Protein AF-X5ERI0-F1 (afdb_monomer_lite)

Secondary structure (DSSP, 8-state):
-------HHHHHHHHHHHHHHHHHHHSSS-HHHHHHHHHHHHHS-HHHHHHS-HHHHHHS-HHHHHHHHHHHHT-

Sequence (75 aa):
MFGFRLSGGKGILQRSRALIAAKIDQAEISDSEKSWLKKELGKIKDTALSTLTENAINAILAATLITLLKKFVGL

Radius of gyration: 13.6 Å; chains: 1; bounding box: 26×34×43 Å

pLDDT: mean 75.62, std 12.74, range [45.88, 88.69]

Foldseek 3Di:
DDPPPPPVLVPQLVVLLVLLLVLLVVDPDDPVLSVVLNVVSVVDDSVVSVVVGPVNSVPDHSVVSSVVSCVVSVD

Organism: Neisseria meningitidis (NCBI:txid487)

Structure (mmCIF, N/CA/C/O backbone):
data_AF-X5ERI0-F1
#
_entry.id   AF-X5ERI0-F1
#
loop_
_atom_site.group_PDB
_atom_site.id
_atom_site.type_symbol
_atom_si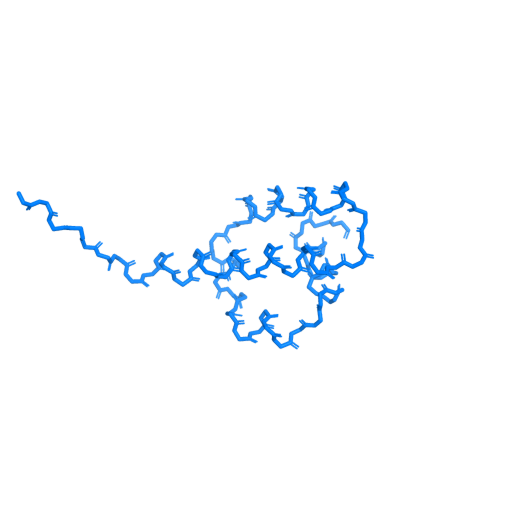te.label_atom_id
_atom_site.label_alt_id
_atom_site.label_comp_id
_atom_site.label_asym_id
_atom_site.label_entity_id
_atom_site.label_seq_id
_atom_site.pdbx_PDB_ins_code
_atom_site.Cartn_x
_atom_site.Cartn_y
_atom_site.Cartn_z
_atom_site.occupancy
_atom_site.B_iso_or_equiv
_atom_site.auth_seq_id
_atom_site.auth_comp_id
_atom_site.auth_asym_id
_atom_site.auth_atom_id
_atom_site.pdbx_PDB_model_num
ATOM 1 N N . MET A 1 1 ? 7.883 24.118 -30.855 1.00 46.81 1 MET A N 1
ATOM 2 C CA . MET A 1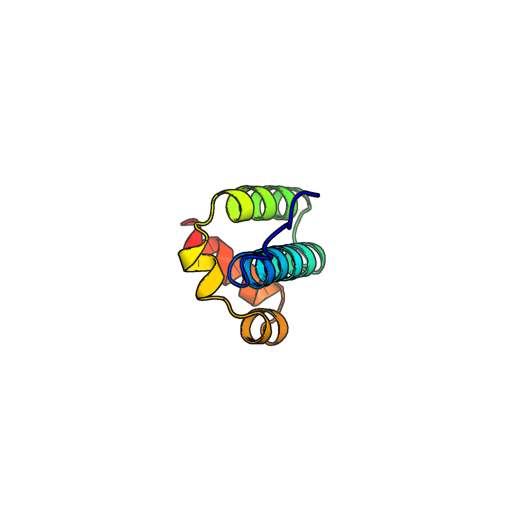 1 ? 7.680 22.654 -30.910 1.00 46.81 1 MET A CA 1
ATOM 3 C C . MET A 1 1 ? 8.474 22.035 -29.765 1.00 46.81 1 MET A C 1
ATOM 5 O O . MET A 1 1 ? 9.651 21.747 -29.920 1.00 46.81 1 MET A O 1
ATOM 9 N N . PHE A 1 2 ? 7.887 21.974 -28.565 1.00 47.31 2 PHE A N 1
ATOM 10 C CA . PHE A 1 2 ? 8.571 21.423 -27.393 1.00 47.31 2 PHE A CA 1
ATOM 11 C C . PHE A 1 2 ? 8.472 19.900 -27.440 1.00 47.31 2 PHE A C 1
ATOM 13 O O . PHE A 1 2 ? 7.406 19.331 -27.219 1.00 47.31 2 PHE A O 1
ATOM 20 N N . GLY A 1 3 ? 9.588 19.249 -27.768 1.00 48.56 3 GLY A N 1
ATOM 21 C CA . GLY A 1 3 ? 9.734 17.807 -27.641 1.00 48.56 3 GLY A CA 1
ATOM 22 C C . GLY A 1 3 ? 9.639 17.419 -26.171 1.00 48.56 3 GLY A C 1
ATOM 23 O O . GLY A 1 3 ? 10.599 17.579 -25.417 1.00 48.56 3 GLY A O 1
ATOM 24 N N . PHE A 1 4 ? 8.477 16.920 -25.756 1.00 47.09 4 PHE A N 1
ATOM 25 C CA . PHE A 1 4 ? 8.309 16.295 -24.452 1.00 47.09 4 PHE A CA 1
ATOM 26 C C . PHE A 1 4 ? 9.042 14.953 -24.492 1.00 47.09 4 PHE A C 1
ATOM 28 O O . PHE A 1 4 ? 8.510 13.925 -24.905 1.00 47.09 4 PHE A O 1
ATOM 35 N N . ARG A 1 5 ? 10.323 14.983 -24.121 1.00 45.88 5 ARG A N 1
ATOM 36 C CA . ARG A 1 5 ? 11.127 13.787 -23.885 1.00 45.88 5 ARG A CA 1
ATOM 37 C C . ARG A 1 5 ? 10.438 13.017 -22.761 1.00 45.88 5 ARG A C 1
ATOM 39 O O . ARG A 1 5 ? 10.517 13.410 -21.598 1.00 45.88 5 ARG A O 1
ATOM 46 N N . LEU A 1 6 ? 9.727 11.946 -23.109 1.00 49.38 6 LEU A N 1
ATOM 47 C CA . LEU A 1 6 ? 9.259 10.959 -22.146 1.00 49.38 6 LEU A CA 1
ATOM 48 C C . LEU A 1 6 ? 10.504 10.326 -21.520 1.00 49.38 6 LEU A C 1
ATOM 50 O O . LEU A 1 6 ? 11.088 9.385 -22.051 1.00 49.38 6 LEU A O 1
ATOM 54 N N . SER A 1 7 ? 10.947 10.899 -20.400 1.00 46.16 7 SER A N 1
ATOM 55 C CA . SER A 1 7 ? 11.879 10.262 -19.476 1.00 46.16 7 SER A CA 1
ATOM 56 C C . SER A 1 7 ? 11.264 8.935 -19.037 1.00 46.16 7 SER A C 1
ATOM 58 O O . SER A 1 7 ? 10.418 8.904 -18.141 1.00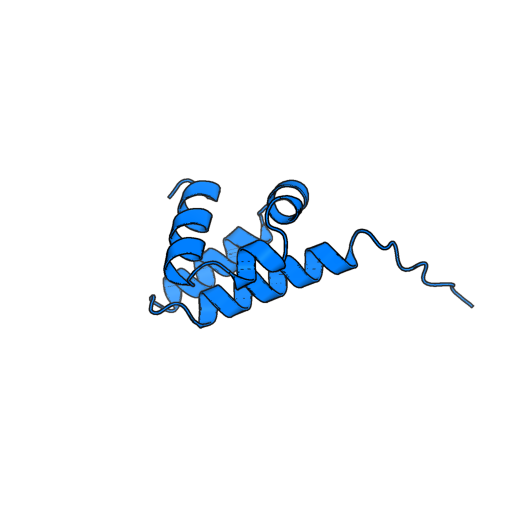 46.16 7 SER A O 1
ATOM 60 N N . GLY A 1 8 ? 11.684 7.842 -19.679 1.00 50.47 8 GLY A N 1
ATOM 61 C CA . GLY A 1 8 ? 11.151 6.486 -19.502 1.00 50.47 8 GLY A CA 1
ATOM 62 C C . GLY A 1 8 ? 11.183 5.937 -18.069 1.00 50.47 8 GLY A C 1
ATOM 63 O O . GLY A 1 8 ? 10.542 4.931 -17.801 1.00 50.47 8 GLY A O 1
ATOM 64 N N . GLY A 1 9 ? 11.847 6.610 -17.123 1.00 53.12 9 GLY A N 1
ATOM 65 C CA . GLY A 1 9 ? 11.861 6.223 -15.707 1.00 53.12 9 GLY A CA 1
ATOM 66 C C . GLY A 1 9 ? 10.642 6.671 -14.887 1.00 53.12 9 GLY A C 1
ATOM 67 O O . GLY A 1 9 ? 10.288 6.006 -13.919 1.00 53.12 9 GLY A O 1
ATOM 68 N N . LYS A 1 10 ? 9.955 7.766 -15.254 1.00 55.22 10 LYS A N 1
ATOM 69 C CA . LYS A 1 10 ? 8.824 8.289 -14.450 1.00 55.22 10 LYS A CA 1
ATOM 70 C C . LYS A 1 10 ? 7.490 7.588 -14.732 1.00 55.22 10 LYS A C 1
ATOM 72 O O . LYS A 1 10 ? 6.623 7.578 -13.864 1.00 55.22 10 LYS A O 1
ATOM 77 N N . GLY A 1 11 ? 7.320 6.994 -15.915 1.00 61.41 11 GLY A N 1
ATOM 78 C CA . GLY A 1 11 ? 6.060 6.355 -16.317 1.00 61.41 11 GLY A CA 1
ATOM 79 C C . GLY A 1 11 ? 5.733 5.088 -15.522 1.00 61.41 11 GLY A C 1
ATOM 80 O O . GLY A 1 11 ? 4.604 4.919 -15.077 1.00 61.41 11 GLY A O 1
ATOM 81 N N . ILE A 1 12 ? 6.730 4.231 -15.287 1.00 65.31 12 ILE A N 1
ATOM 82 C CA . ILE A 1 12 ? 6.569 2.967 -14.542 1.00 65.31 12 ILE A CA 1
ATOM 83 C C . ILE A 1 12 ? 6.205 3.252 -13.084 1.00 65.31 12 ILE A C 1
ATOM 85 O O . ILE A 1 12 ? 5.320 2.629 -12.509 1.00 65.31 12 ILE A O 1
ATOM 89 N N . LEU A 1 13 ? 6.838 4.268 -12.510 1.00 69.12 13 LEU A N 1
ATOM 90 C CA . LEU A 1 13 ? 6.639 4.628 -11.120 1.00 69.12 13 LEU A CA 1
ATOM 91 C C . LEU A 1 13 ? 5.249 5.201 -10.827 1.00 69.12 13 LEU A C 1
ATOM 93 O O . LEU A 1 13 ? 4.646 4.904 -9.796 1.00 69.12 13 LEU A O 1
ATOM 97 N N . GLN A 1 14 ? 4.726 5.999 -11.760 1.00 72.88 14 GLN A N 1
ATOM 98 C CA . GLN A 1 14 ? 3.355 6.502 -11.701 1.00 72.88 14 GLN A CA 1
ATOM 99 C C . GLN A 1 14 ? 2.335 5.365 -11.814 1.00 72.88 14 GLN A C 1
ATOM 101 O O . GLN A 1 14 ? 1.328 5.371 -11.106 1.00 72.88 14 GLN A O 1
ATOM 106 N N . ARG A 1 15 ? 2.608 4.347 -12.639 1.00 77.94 15 ARG A N 1
ATOM 107 C CA . ARG A 1 15 ? 1.728 3.179 -12.734 1.00 77.94 15 ARG A CA 1
ATOM 108 C C . ARG A 1 15 ? 1.766 2.302 -11.482 1.00 77.94 15 ARG A C 1
ATOM 110 O O . ARG A 1 15 ? 0.699 1.941 -10.994 1.00 77.94 15 ARG A O 1
ATOM 117 N N . SER A 1 16 ? 2.939 2.058 -10.887 1.00 81.25 16 SER A N 1
ATOM 118 C CA . SER A 1 16 ? 3.033 1.359 -9.593 1.00 81.25 16 SER A CA 1
ATOM 119 C C . SER A 1 16 ? 2.197 2.053 -8.510 1.00 81.25 16 SER A C 1
ATOM 121 O O . SER A 1 16 ? 1.467 1.387 -7.778 1.00 81.25 16 SER A O 1
ATOM 123 N N . ARG A 1 17 ? 2.225 3.395 -8.438 1.00 80.38 17 ARG A N 1
ATOM 124 C CA . ARG A 1 17 ? 1.372 4.161 -7.507 1.00 80.38 17 ARG A CA 1
ATOM 125 C C . ARG A 1 17 ? -0.119 3.946 -7.777 1.00 80.38 17 ARG A C 1
ATOM 127 O O . ARG A 1 17 ? -0.875 3.734 -6.832 1.00 80.38 17 ARG A O 1
ATOM 134 N N . ALA A 1 18 ? -0.537 3.971 -9.041 1.00 83.94 18 ALA A N 1
ATOM 135 C CA . ALA A 1 18 ? -1.933 3.746 -9.414 1.00 83.94 18 ALA A CA 1
ATOM 136 C C . ALA A 1 18 ? -2.410 2.327 -9.051 1.00 83.94 18 ALA A C 1
ATOM 138 O O . ALA A 1 18 ? -3.497 2.172 -8.496 1.00 83.94 18 ALA A O 1
ATOM 139 N N . LEU A 1 19 ? -1.583 1.303 -9.287 1.00 85.56 19 LEU A N 1
ATOM 140 C CA . LEU A 1 19 ? -1.900 -0.083 -8.925 1.00 85.56 19 LEU A CA 1
ATOM 141 C C . LEU A 1 19 ? -2.016 -0.274 -7.409 1.00 85.56 19 LEU A C 1
ATOM 143 O O . LEU A 1 19 ? -2.925 -0.959 -6.942 1.00 85.56 19 LEU A O 1
ATOM 147 N N . ILE A 1 20 ? -1.130 0.353 -6.629 1.00 85.75 20 ILE A N 1
ATOM 148 C CA . ILE A 1 20 ? -1.201 0.305 -5.164 1.00 85.75 20 ILE A CA 1
ATOM 149 C C . ILE A 1 20 ? -2.477 0.993 -4.669 1.00 85.75 20 ILE A C 1
ATOM 151 O O . ILE A 1 20 ? -3.177 0.435 -3.829 1.00 85.75 20 ILE A O 1
ATOM 155 N N . ALA A 1 21 ? -2.818 2.166 -5.210 1.00 86.94 21 ALA A N 1
ATOM 156 C CA . ALA A 1 21 ? -4.050 2.870 -4.858 1.00 86.94 21 ALA A CA 1
ATOM 157 C C . ALA A 1 21 ? -5.305 2.036 -5.170 1.00 86.94 21 ALA A C 1
ATOM 159 O O . ALA A 1 21 ? -6.177 1.921 -4.313 1.00 86.94 21 ALA A O 1
ATOM 160 N N . ALA A 1 22 ? -5.356 1.394 -6.341 1.00 87.94 22 ALA A N 1
ATOM 161 C CA . ALA A 1 22 ? -6.458 0.513 -6.721 1.00 87.94 22 ALA A CA 1
ATOM 162 C C . ALA A 1 22 ? -6.588 -0.694 -5.778 1.00 87.94 22 ALA A C 1
ATOM 164 O O . ALA A 1 22 ? -7.692 -1.054 -5.377 1.00 87.94 22 ALA A O 1
ATOM 165 N N . LYS A 1 23 ? -5.469 -1.293 -5.354 1.00 87.06 23 LYS A N 1
ATOM 166 C CA . LYS A 1 23 ? -5.495 -2.385 -4.370 1.00 87.06 23 LYS A CA 1
ATOM 167 C C . LYS A 1 23 ? -5.916 -1.933 -2.978 1.00 87.06 2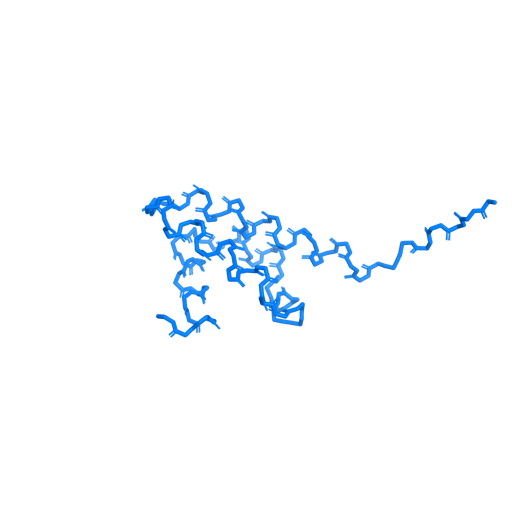3 LYS A C 1
ATOM 169 O O . LYS A 1 23 ? -6.564 -2.704 -2.279 1.00 87.06 23 LYS A O 1
ATOM 174 N N . ILE A 1 24 ? -5.593 -0.702 -2.580 1.00 87.06 24 ILE A N 1
ATOM 175 C CA . ILE A 1 24 ? -6.128 -0.106 -1.349 1.00 87.06 24 ILE A CA 1
ATOM 176 C C . ILE A 1 24 ? -7.653 0.033 -1.440 1.00 87.06 24 ILE A C 1
ATOM 178 O O . ILE A 1 24 ? -8.342 -0.272 -0.471 1.00 87.06 24 ILE A O 1
ATOM 182 N N . ASP A 1 25 ? -8.196 0.431 -2.593 1.00 87.19 25 ASP A N 1
ATOM 183 C CA . ASP A 1 25 ? -9.652 0.497 -2.791 1.00 87.19 25 ASP A CA 1
ATOM 184 C C . ASP A 1 25 ? -10.322 -0.877 -2.730 1.00 87.19 25 ASP A C 1
ATOM 186 O O . ASP A 1 25 ? -11.397 -1.001 -2.141 1.00 87.19 25 ASP A O 1
ATOM 190 N N . GLN A 1 26 ? -9.667 -1.902 -3.279 1.00 85.94 26 GLN A N 1
ATOM 191 C CA . GLN A 1 26 ? -10.121 -3.294 -3.222 1.00 85.94 26 GLN A CA 1
ATOM 192 C C . GLN A 1 26 ? -9.989 -3.927 -1.833 1.00 85.94 26 GLN A C 1
ATOM 194 O O . GLN A 1 26 ? -10.592 -4.968 -1.584 1.00 85.94 26 GLN A O 1
ATOM 199 N N . ALA A 1 27 ? -9.187 -3.352 -0.935 1.00 85.81 27 ALA A N 1
ATOM 200 C CA . ALA A 1 27 ? -9.040 -3.879 0.410 1.00 85.81 27 ALA A CA 1
ATOM 201 C C . ALA A 1 27 ? -10.336 -3.676 1.207 1.00 85.81 27 ALA A C 1
ATOM 203 O O . ALA A 1 27 ? -10.925 -2.591 1.217 1.00 85.81 27 ALA A O 1
ATOM 204 N N . GLU A 1 28 ? -10.750 -4.717 1.923 1.00 87.44 28 GLU A N 1
ATOM 205 C CA . GLU A 1 28 ? -11.904 -4.688 2.823 1.00 87.44 28 GLU A CA 1
ATOM 206 C C . GLU A 1 28 ? -11.505 -4.055 4.171 1.00 87.44 28 GLU A C 1
ATOM 208 O O . GLU A 1 28 ? -11.458 -4.697 5.214 1.00 87.44 28 GLU A O 1
ATOM 213 N N . ILE A 1 29 ? -11.109 -2.781 4.114 1.00 85.12 29 ILE A N 1
ATOM 214 C CA . ILE A 1 29 ? -10.727 -1.940 5.257 1.00 85.12 29 ILE A CA 1
ATOM 215 C C . ILE A 1 29 ? -11.584 -0.671 5.274 1.00 85.12 29 ILE A C 1
ATOM 217 O O . ILE A 1 29 ? -12.208 -0.322 4.269 1.00 85.12 29 ILE A O 1
ATOM 221 N N . SER A 1 30 ? -11.587 0.049 6.395 1.00 88.31 30 SER A N 1
ATOM 222 C CA . SER A 1 30 ? -12.359 1.289 6.530 1.00 88.31 30 SER A CA 1
ATOM 223 C C . SER A 1 30 ? -11.886 2.375 5.555 1.00 88.31 30 SER A C 1
ATOM 225 O O . SER A 1 30 ? -10.686 2.522 5.308 1.00 88.31 30 SER A O 1
ATOM 227 N N . ASP A 1 31 ? -12.805 3.204 5.052 1.00 86.88 31 ASP A N 1
ATOM 228 C CA . ASP A 1 31 ? -12.492 4.339 4.168 1.00 86.88 31 ASP A CA 1
ATOM 229 C C . ASP A 1 31 ? -11.472 5.309 4.780 1.00 86.88 31 ASP A C 1
ATOM 231 O O . ASP A 1 31 ? -10.652 5.901 4.071 1.00 86.88 31 ASP A O 1
ATOM 235 N N . SER A 1 32 ? -11.465 5.425 6.112 1.00 86.75 32 SER A N 1
ATOM 236 C CA . SER A 1 32 ? -10.475 6.221 6.844 1.00 86.75 32 SER A CA 1
ATOM 237 C C . SER A 1 32 ? -9.060 5.654 6.683 1.00 86.75 32 SER A C 1
ATOM 239 O O . SER A 1 32 ? -8.121 6.407 6.418 1.00 86.75 32 SER A O 1
ATOM 241 N N . GLU A 1 33 ? -8.902 4.329 6.763 1.00 87.31 33 GLU A N 1
ATOM 242 C CA . GLU A 1 33 ? -7.619 3.664 6.507 1.00 87.31 33 GLU A CA 1
ATOM 243 C C . GLU A 1 33 ? -7.225 3.768 5.032 1.00 87.31 33 GLU A C 1
ATOM 245 O O . GLU A 1 33 ? -6.061 4.041 4.737 1.00 87.31 33 GLU A O 1
ATOM 250 N N . LYS A 1 34 ? -8.176 3.626 4.098 1.00 88.69 34 LYS A N 1
ATOM 251 C CA . LYS A 1 34 ? -7.904 3.786 2.659 1.00 88.69 34 LYS A CA 1
ATOM 252 C C . LYS A 1 34 ? -7.355 5.173 2.343 1.00 88.69 34 LYS A C 1
ATOM 254 O O . LYS A 1 34 ? -6.330 5.302 1.670 1.00 88.69 34 LYS A O 1
ATOM 259 N N . SER A 1 35 ? -8.023 6.210 2.843 1.00 88.50 35 SER A N 1
ATOM 260 C CA . SER A 1 35 ? -7.624 7.605 2.641 1.00 88.50 35 SER A CA 1
ATOM 261 C C . SER A 1 35 ? -6.250 7.889 3.253 1.00 88.50 35 SER A C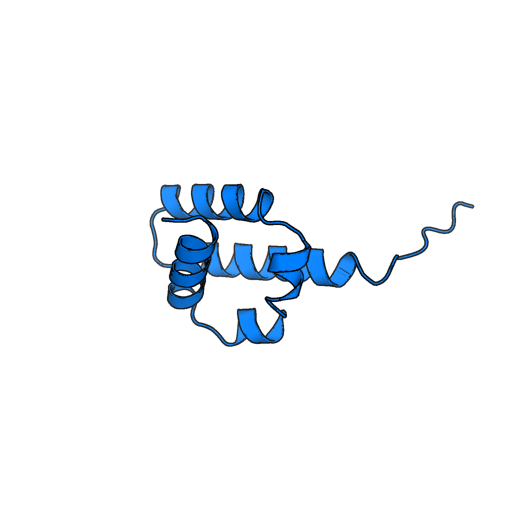 1
ATOM 263 O O . SER A 1 35 ? -5.390 8.503 2.614 1.00 88.50 35 SER A O 1
ATOM 265 N N . TRP A 1 36 ? -5.995 7.365 4.454 1.00 88.25 36 TRP A N 1
ATOM 266 C CA . TRP A 1 36 ? -4.700 7.492 5.113 1.00 88.25 36 TRP A CA 1
ATOM 267 C C . TRP A 1 36 ? -3.574 6.797 4.333 1.00 88.25 36 TRP A C 1
ATOM 269 O O . TRP A 1 36 ? -2.564 7.428 4.029 1.00 88.25 36 TRP A O 1
ATOM 279 N N . LEU A 1 37 ? -3.767 5.545 3.908 1.00 86.44 37 LEU A N 1
ATOM 280 C CA . LEU A 1 37 ? -2.771 4.790 3.139 1.00 86.44 37 LEU A CA 1
ATOM 281 C C . LEU A 1 37 ? -2.454 5.440 1.792 1.00 86.44 37 LEU A C 1
ATOM 283 O O . LEU A 1 37 ? -1.293 5.486 1.394 1.00 86.44 37 LEU A O 1
ATOM 287 N N . LYS A 1 38 ? -3.457 5.991 1.099 1.00 86.44 38 LYS A N 1
ATOM 288 C CA . LYS A 1 38 ? -3.248 6.760 -0.140 1.00 86.44 38 LYS A CA 1
ATOM 289 C C . LYS A 1 38 ? -2.431 8.031 0.109 1.00 86.44 38 LYS A C 1
ATOM 291 O O . LYS A 1 38 ? -1.582 8.389 -0.708 1.00 86.44 38 LYS A O 1
ATOM 296 N N . LYS A 1 39 ? -2.647 8.702 1.244 1.00 87.94 39 LYS A N 1
ATOM 297 C CA . LYS A 1 39 ? -1.873 9.885 1.644 1.00 87.94 39 LYS A CA 1
ATOM 298 C C . LYS A 1 39 ? -0.423 9.527 1.965 1.00 87.94 39 LYS A C 1
ATOM 300 O O . LYS A 1 39 ? 0.484 10.220 1.503 1.00 87.94 39 LYS A O 1
ATOM 305 N N . GLU A 1 40 ? -0.197 8.438 2.695 1.00 86.19 40 GLU A N 1
ATOM 306 C CA . GLU A 1 40 ? 1.152 7.950 2.987 1.00 86.19 40 GLU A CA 1
ATOM 307 C C . GLU A 1 40 ? 1.864 7.451 1.729 1.00 86.19 40 GLU A C 1
ATOM 309 O O . GLU A 1 40 ? 3.022 7.795 1.515 1.00 86.19 40 GLU A O 1
ATOM 314 N N . LEU A 1 41 ? 1.162 6.765 0.822 1.00 84.19 41 LEU A N 1
ATOM 315 C CA . LEU A 1 41 ? 1.679 6.395 -0.499 1.00 84.19 41 LEU A CA 1
ATOM 316 C C . LEU A 1 41 ? 2.203 7.615 -1.272 1.00 84.19 41 LEU A C 1
ATOM 318 O O . LEU A 1 41 ? 3.232 7.533 -1.942 1.00 84.19 41 LEU A O 1
ATOM 322 N N . GLY A 1 42 ? 1.528 8.760 -1.146 1.00 82.25 42 GLY A N 1
ATOM 323 C CA . GLY A 1 42 ? 1.984 10.045 -1.675 1.00 82.25 42 GLY A CA 1
ATOM 324 C C . GLY A 1 42 ? 3.369 10.457 -1.162 1.00 82.25 42 GLY A C 1
ATOM 325 O O . GLY A 1 42 ? 4.167 10.979 -1.940 1.00 82.25 42 GLY A O 1
ATOM 326 N N . LYS A 1 43 ? 3.667 10.165 0.109 1.00 82.94 43 LYS A N 1
ATOM 327 C CA . LYS A 1 43 ? 4.921 10.495 0.807 1.00 82.94 43 LYS A CA 1
ATOM 328 C C . LYS A 1 43 ? 6.029 9.457 0.616 1.00 82.94 43 LYS A C 1
ATOM 330 O O . LYS A 1 43 ? 7.197 9.786 0.830 1.00 82.94 43 LYS A O 1
ATOM 335 N N . ILE A 1 44 ? 5.697 8.222 0.226 1.00 80.88 44 ILE A N 1
ATOM 336 C CA . ILE A 1 44 ? 6.698 7.181 -0.039 1.00 80.88 44 ILE A CA 1
ATOM 337 C C . ILE A 1 44 ? 7.602 7.640 -1.186 1.00 80.88 44 ILE A C 1
ATOM 339 O O . ILE A 1 44 ? 7.142 8.073 -2.250 1.00 80.88 44 ILE A O 1
ATOM 343 N N . LYS A 1 45 ? 8.917 7.540 -0.957 1.00 79.25 45 LYS A N 1
ATOM 344 C CA . LYS A 1 45 ? 9.919 7.883 -1.962 1.00 79.25 45 LYS A CA 1
ATOM 345 C C . LYS A 1 45 ? 9.814 6.955 -3.160 1.00 79.25 45 LYS A C 1
ATOM 347 O O . LYS A 1 45 ? 9.667 5.740 -3.043 1.00 79.25 45 LYS A O 1
ATOM 352 N N . ASP A 1 46 ? 10.030 7.560 -4.311 1.00 73.38 46 ASP A N 1
ATOM 353 C CA . ASP A 1 46 ? 10.048 6.916 -5.610 1.00 73.38 46 ASP A CA 1
ATOM 354 C C . ASP A 1 46 ? 10.962 5.678 -5.672 1.00 73.38 46 ASP A C 1
ATOM 356 O O . ASP A 1 46 ? 10.598 4.665 -6.257 1.00 73.38 46 ASP A O 1
ATOM 360 N N . THR A 1 47 ? 12.100 5.695 -4.978 1.00 69.31 47 THR A N 1
ATOM 361 C CA . THR A 1 47 ? 13.021 4.551 -4.893 1.00 69.31 47 THR A CA 1
ATOM 362 C C . THR A 1 47 ? 12.403 3.332 -4.202 1.00 69.31 47 THR A C 1
ATOM 364 O O . THR A 1 47 ? 12.615 2.214 -4.654 1.00 69.31 47 THR A O 1
ATOM 367 N N . ALA A 1 48 ? 11.608 3.528 -3.145 1.00 71.31 48 ALA A N 1
ATOM 368 C CA . ALA A 1 48 ? 10.937 2.434 -2.438 1.00 71.31 48 ALA A CA 1
ATOM 369 C C . ALA A 1 48 ? 9.766 1.871 -3.256 1.00 71.31 48 ALA A C 1
ATOM 371 O O . ALA A 1 48 ? 9.550 0.661 -3.293 1.00 71.31 48 ALA A O 1
ATOM 372 N N . LEU A 1 49 ? 9.056 2.743 -3.978 1.00 72.50 49 LEU A N 1
ATOM 373 C CA . LEU A 1 49 ? 8.036 2.337 -4.945 1.00 72.50 49 LEU A CA 1
ATOM 374 C C . LEU A 1 49 ? 8.631 1.599 -6.142 1.00 72.50 49 LEU A C 1
ATOM 376 O O . LEU A 1 49 ? 8.005 0.677 -6.644 1.00 72.50 49 LEU A O 1
ATOM 380 N N . SER A 1 50 ? 9.844 1.956 -6.566 1.00 70.38 50 SER A N 1
ATOM 381 C CA . SER A 1 50 ? 10.558 1.248 -7.631 1.00 70.38 50 SER A CA 1
ATOM 382 C C . SER A 1 50 ? 10.919 -0.184 -7.235 1.00 70.38 50 SER A C 1
ATOM 384 O O . SER A 1 50 ? 11.039 -1.037 -8.112 1.00 70.38 50 SER A O 1
ATOM 386 N N . THR A 1 51 ? 11.080 -0.460 -5.936 1.00 68.75 51 THR A N 1
ATOM 387 C CA . THR A 1 51 ? 11.273 -1.818 -5.407 1.00 68.75 51 THR A CA 1
ATOM 388 C C . THR A 1 51 ? 9.986 -2.646 -5.500 1.00 68.75 51 THR A C 1
ATOM 390 O O . THR A 1 51 ? 10.048 -3.853 -5.727 1.00 68.75 51 THR A O 1
ATOM 393 N N . LEU A 1 52 ? 8.810 -2.010 -5.393 1.00 71.19 52 LEU A N 1
ATOM 394 C CA . LEU A 1 52 ? 7.518 -2.626 -5.711 1.00 71.19 52 LEU A CA 1
ATOM 395 C C . LEU A 1 52 ? 7.256 -2.559 -7.225 1.00 71.19 52 LEU A C 1
ATOM 397 O O . LEU A 1 52 ? 6.628 -1.641 -7.757 1.00 71.19 52 LEU A O 1
ATOM 401 N N . THR A 1 53 ? 7.728 -3.577 -7.937 1.00 68.62 53 THR A N 1
ATOM 402 C CA . THR A 1 53 ? 7.409 -3.768 -9.358 1.00 68.62 53 THR A CA 1
ATOM 403 C C . THR A 1 53 ? 5.907 -4.020 -9.543 1.00 68.62 53 THR A C 1
ATOM 405 O O . THR A 1 53 ? 5.287 -4.697 -8.722 1.00 68.62 53 THR A O 1
ATOM 408 N N . GLU A 1 54 ? 5.314 -3.535 -10.644 1.00 69.38 54 GLU A N 1
ATOM 409 C CA . GLU A 1 54 ? 3.886 -3.750 -10.973 1.00 69.38 54 GLU A CA 1
ATOM 410 C C . GLU A 1 54 ? 3.472 -5.222 -10.852 1.00 69.38 54 GLU A C 1
ATOM 412 O O . GLU A 1 54 ? 2.398 -5.540 -10.346 1.00 69.38 54 GLU A O 1
ATOM 417 N N . ASN A 1 55 ? 4.358 -6.125 -11.275 1.00 65.44 55 ASN A N 1
ATOM 418 C CA . ASN A 1 55 ? 4.117 -7.561 -11.247 1.00 65.44 55 ASN A CA 1
ATOM 419 C C . ASN A 1 55 ? 3.999 -8.102 -9.814 1.00 65.44 55 ASN A C 1
ATOM 421 O O . ASN A 1 55 ? 3.131 -8.922 -9.529 1.00 65.44 55 ASN A O 1
ATOM 425 N N . ALA A 1 56 ? 4.826 -7.593 -8.896 1.00 71.56 56 ALA A N 1
ATOM 426 C CA . ALA A 1 56 ? 4.758 -7.945 -7.483 1.00 71.56 56 ALA A CA 1
ATOM 427 C C . ALA A 1 56 ? 3.479 -7.395 -6.843 1.00 71.56 56 ALA A C 1
ATOM 429 O O . ALA A 1 56 ? 2.812 -8.119 -6.112 1.00 71.56 56 ALA A O 1
ATOM 430 N N . ILE A 1 57 ? 3.100 -6.151 -7.170 1.00 76.31 57 ILE A N 1
ATOM 431 C CA . ILE A 1 57 ? 1.854 -5.534 -6.698 1.00 76.31 57 ILE A CA 1
ATOM 432 C C . ILE A 1 57 ? 0.660 -6.371 -7.158 1.00 76.31 57 ILE A C 1
ATOM 434 O O . ILE A 1 57 ? -0.176 -6.727 -6.334 1.00 76.31 57 ILE A O 1
ATOM 438 N N . ASN A 1 58 ? 0.587 -6.732 -8.441 1.00 74.62 58 ASN A N 1
ATOM 439 C CA . ASN A 1 58 ? -0.514 -7.527 -8.988 1.00 74.62 58 ASN A CA 1
ATOM 440 C C . ASN A 1 58 ? -0.608 -8.926 -8.370 1.00 74.62 58 ASN A C 1
ATOM 442 O O . ASN A 1 58 ? -1.721 -9.355 -8.069 1.00 74.62 58 ASN A O 1
ATOM 446 N N . ALA A 1 59 ? 0.526 -9.579 -8.110 1.00 79.31 59 ALA A N 1
ATOM 447 C CA . ALA A 1 59 ? 0.577 -10.930 -7.556 1.00 79.31 59 ALA A CA 1
ATOM 448 C C . ALA A 1 59 ? 0.151 -11.031 -6.079 1.00 79.31 59 ALA A C 1
ATOM 450 O O . ALA A 1 59 ? -0.327 -12.083 -5.660 1.00 79.31 59 ALA A O 1
ATOM 451 N N . ILE A 1 60 ? 0.308 -9.969 -5.280 1.00 82.56 60 ILE A N 1
ATOM 452 C CA . ILE A 1 60 ? -0.050 -10.000 -3.852 1.00 82.56 60 ILE A CA 1
ATOM 453 C C . ILE A 1 60 ? -1.509 -9.616 -3.604 1.00 82.56 60 ILE A C 1
ATOM 455 O O . ILE A 1 60 ? -2.065 -8.735 -4.263 1.00 82.56 60 ILE A O 1
ATOM 459 N N . LEU A 1 61 ? -2.128 -10.248 -2.605 1.00 84.12 61 LEU A N 1
ATOM 460 C CA . LEU A 1 61 ? -3.472 -9.899 -2.145 1.00 84.12 61 LEU A CA 1
ATOM 461 C C . LEU A 1 61 ? -3.513 -8.457 -1.623 1.00 84.12 61 LEU A C 1
ATOM 463 O O . LEU A 1 61 ? -2.529 -7.958 -1.072 1.00 84.12 61 LEU A O 1
ATOM 467 N N . ALA A 1 62 ? -4.676 -7.809 -1.747 1.00 82.94 62 ALA A N 1
ATOM 468 C CA . ALA A 1 62 ? -4.888 -6.454 -1.242 1.00 82.94 62 ALA A CA 1
ATOM 469 C C . ALA A 1 62 ? -4.511 -6.356 0.244 1.00 82.94 62 ALA A C 1
ATOM 471 O O . ALA A 1 62 ? -3.680 -5.529 0.600 1.00 82.94 62 ALA A O 1
ATOM 472 N N . ALA A 1 63 ? -4.997 -7.276 1.085 1.00 82.75 63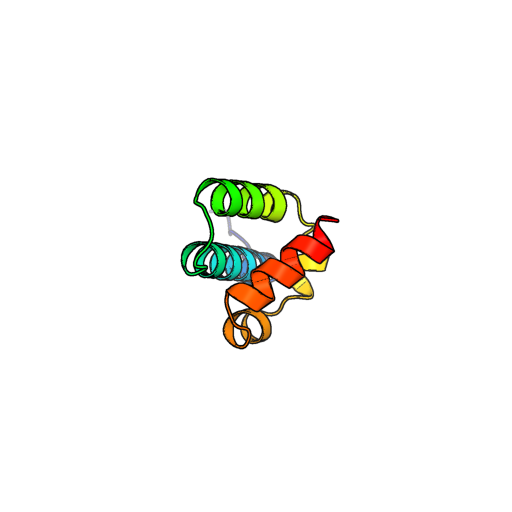 ALA A N 1
ATOM 473 C CA . ALA A 1 63 ? -4.657 -7.334 2.508 1.00 82.75 63 ALA A CA 1
ATOM 474 C C . ALA A 1 63 ? -3.138 -7.412 2.765 1.00 82.75 63 ALA A C 1
ATOM 476 O O . ALA A 1 63 ? -2.614 -6.668 3.591 1.00 82.75 63 ALA A O 1
ATOM 477 N N . THR A 1 64 ? -2.411 -8.244 2.010 1.00 84.12 64 THR A N 1
ATOM 478 C CA . THR A 1 64 ? -0.948 -8.370 2.115 1.00 84.12 64 THR A CA 1
ATOM 479 C C . THR A 1 64 ? -0.241 -7.070 1.744 1.00 84.12 64 THR A C 1
ATOM 481 O O . THR A 1 64 ? 0.707 -6.674 2.422 1.00 84.12 64 THR A O 1
ATOM 484 N N . LEU A 1 65 ? -0.713 -6.380 0.701 1.00 82.88 65 LEU A N 1
ATOM 485 C CA . LEU A 1 65 ? -0.202 -5.065 0.331 1.00 82.88 65 LEU A CA 1
ATOM 486 C C . LEU A 1 65 ? -0.460 -4.036 1.439 1.00 82.88 65 LEU A C 1
ATOM 488 O O . LEU A 1 65 ? 0.446 -3.271 1.747 1.00 82.88 65 LEU A O 1
ATOM 492 N N . ILE A 1 66 ? -1.638 -4.034 2.075 1.00 83.94 66 ILE A N 1
ATOM 493 C CA . ILE A 1 66 ? -1.929 -3.146 3.214 1.00 83.94 66 ILE A CA 1
ATOM 494 C C . ILE A 1 66 ? -0.970 -3.415 4.373 1.00 83.94 66 ILE A C 1
ATOM 496 O O . ILE A 1 66 ? -0.397 -2.474 4.916 1.00 83.94 66 ILE A O 1
ATOM 500 N N . THR A 1 67 ? -0.744 -4.679 4.733 1.00 85.75 67 THR A N 1
ATOM 501 C CA . THR A 1 67 ? 0.218 -5.047 5.784 1.00 85.75 67 THR A CA 1
ATOM 502 C C . THR A 1 67 ? 1.637 -4.593 5.439 1.00 85.75 67 THR A C 1
ATOM 504 O O . THR A 1 67 ? 2.348 -4.077 6.299 1.00 85.75 67 THR A O 1
ATOM 507 N N . LEU A 1 68 ? 2.054 -4.746 4.179 1.00 82.31 68 LEU A N 1
ATOM 508 C CA . LEU A 1 68 ? 3.341 -4.249 3.689 1.00 82.31 68 LEU A CA 1
ATOM 509 C C . LEU A 1 68 ? 3.428 -2.727 3.775 1.00 82.31 68 LEU A C 1
ATOM 511 O O . LEU A 1 68 ? 4.414 -2.207 4.287 1.00 82.31 68 LEU A O 1
ATOM 515 N N . LEU A 1 69 ? 2.399 -2.017 3.313 1.00 80.75 69 LEU A N 1
ATOM 516 C CA . LEU A 1 69 ? 2.337 -0.562 3.386 1.00 80.75 69 LEU A CA 1
ATOM 517 C C . LEU A 1 69 ? 2.446 -0.092 4.831 1.00 80.75 69 LEU A C 1
ATOM 519 O O . LEU A 1 69 ? 3.291 0.755 5.087 1.00 80.75 69 LEU A O 1
ATOM 523 N N . LYS A 1 70 ? 1.689 -0.693 5.761 1.00 81.94 70 LYS A N 1
ATOM 524 C CA . LYS A 1 70 ? 1.767 -0.432 7.210 1.00 81.94 70 LYS A CA 1
ATOM 525 C C . LYS A 1 70 ? 3.196 -0.601 7.743 1.00 81.94 70 LYS A C 1
ATOM 527 O O . LYS A 1 70 ? 3.718 0.309 8.377 1.00 81.94 70 LYS A O 1
ATOM 532 N N . LYS A 1 71 ? 3.903 -1.665 7.340 1.00 80.50 71 LYS A N 1
ATOM 533 C CA . LYS A 1 71 ? 5.333 -1.829 7.663 1.00 80.50 71 LYS A CA 1
ATOM 534 C C . LYS A 1 71 ? 6.224 -0.720 7.094 1.00 80.50 71 LYS A C 1
ATOM 536 O O . LYS A 1 71 ? 7.133 -0.273 7.786 1.00 80.50 71 LYS A O 1
ATOM 541 N N . PHE A 1 72 ? 5.990 -0.274 5.859 1.00 73.81 72 PHE A N 1
ATOM 542 C CA . PHE A 1 72 ? 6.776 0.801 5.234 1.00 73.81 72 PHE A CA 1
ATOM 543 C C . PHE A 1 72 ? 6.560 2.168 5.890 1.00 73.81 72 PHE A C 1
ATOM 545 O O . PHE A 1 72 ? 7.473 2.992 5.890 1.00 73.81 72 PHE A O 1
ATOM 552 N N . VAL A 1 73 ? 5.368 2.409 6.433 1.00 71.19 73 VAL A N 1
ATOM 553 C CA . VAL A 1 73 ? 4.989 3.669 7.094 1.00 71.19 73 VAL A CA 1
ATOM 554 C C . VAL A 1 73 ? 5.152 3.614 8.621 1.00 71.19 73 VAL A C 1
ATOM 556 O O . VAL A 1 73 ? 4.931 4.621 9.285 1.00 71.19 73 VAL A O 1
ATOM 559 N N . GLY A 1 74 ? 5.580 2.472 9.173 1.00 66.00 74 GLY A N 1
ATOM 560 C CA . GLY A 1 74 ? 5.899 2.300 10.595 1.00 66.00 74 GLY A CA 1
ATOM 561 C C . GLY A 1 74 ? 4.687 2.120 11.513 1.00 66.00 74 GLY A C 1
ATOM 562 O O . GLY A 1 74 ? 4.742 2.570 12.656 1.00 66.00 74 GLY A O 1
ATOM 563 N N . LEU A 1 75 ? 3.610 1.504 11.014 1.00 58.91 75 LEU A N 1
ATOM 564 C CA . LEU A 1 75 ? 2.342 1.296 11.722 1.00 58.91 75 LEU A CA 1
ATOM 565 C C . LEU A 1 75 ? 2.086 -0.181 12.045 1.00 58.91 75 LEU A C 1
ATOM 567 O O . LEU A 1 75 ? 2.428 -1.043 11.200 1.00 58.91 75 LEU A O 1
#